Protein AF-A0A925AIC7-F1 (afdb_monomer_lite)

Sequence (79 aa):
MHPVKLPTLSSRFVLIVCSAALAHPSPAEESDLTLWYRQPAGRWIDALALGNGRLGAMVFGGTSAERIGLNEDTLWSGG

Foldseek 3Di:
DDDDDDDDDDDPDDDPDDPDPPPPVPPPPPPPPDDDDPAFAPDQVRFDWDDDVAKIWGWGPDPVDTDIDIDGPPDDPDD

Radius of gyration: 33.14 Å; chains: 1; bounding box: 35×70×89 Å

Secondary structure (DSSP, 8-state):
-------------------------------------SS--SSGGGSEEEE-SSEEEEE---SSS--EEEEETT--S--

pLDDT: mean 79.16, std 21.12, range [39.31, 98.31]

Structure (mmCIF, N/CA/C/O backbone):
data_AF-A0A925AIC7-F1
#
_entry.id   AF-A0A925AIC7-F1
#
loop_
_atom_site.group_PDB
_atom_site.id
_atom_site.type_symbol
_atom_site.label_atom_id
_atom_site.label_alt_id
_atom_site.label_comp_id
_atom_site.label_asym_id
_atom_site.label_entity_id
_atom_site.label_seq_id
_atom_site.pdbx_PDB_ins_code
_atom_site.Cartn_x
_atom_site.Cartn_y
_atom_site.Cartn_z
_atom_site.occupancy
_atom_site.B_iso_or_equiv
_atom_site.auth_seq_id
_atom_site.auth_comp_id
_atom_site.auth_asym_id
_atom_site.auth_atom_id
_atom_site.pdbx_PDB_model_num
ATOM 1 N N . MET A 1 1 ? -14.443 58.912 62.998 1.00 39.31 1 MET A N 1
ATOM 2 C CA . MET A 1 1 ? -13.344 59.178 63.950 1.00 39.31 1 MET A CA 1
ATOM 3 C C . MET A 1 1 ? -12.350 58.025 63.827 1.00 39.31 1 MET A C 1
ATOM 5 O O . MET A 1 1 ? -12.709 56.898 64.130 1.00 39.31 1 MET A O 1
ATOM 9 N N . HIS A 1 2 ? -11.195 58.301 63.217 1.00 43.53 2 HIS A N 1
ATOM 10 C CA . HIS A 1 2 ? -10.055 57.398 62.950 1.00 43.53 2 HIS A CA 1
ATOM 11 C C . HIS A 1 2 ? -9.433 56.819 64.241 1.00 43.53 2 HIS A C 1
ATOM 13 O O . HIS A 1 2 ? -9.667 57.434 65.282 1.00 43.53 2 HIS A O 1
ATOM 19 N N . PRO A 1 3 ? -8.637 55.713 64.221 1.00 46.16 3 PRO A N 1
ATOM 20 C CA . PRO A 1 3 ? -7.512 55.476 63.280 1.00 46.16 3 PRO A CA 1
ATOM 21 C C . PRO A 1 3 ? -7.327 54.002 62.812 1.00 46.16 3 PRO A C 1
ATOM 23 O O . PRO A 1 3 ? -7.769 53.065 63.457 1.00 46.16 3 PRO A O 1
ATOM 26 N N . VAL A 1 4 ? -6.869 53.709 61.589 1.00 56.72 4 VAL A N 1
ATOM 27 C CA . VAL A 1 4 ? -5.465 53.647 61.112 1.00 56.72 4 VAL A CA 1
ATOM 28 C C . VAL A 1 4 ? -4.475 53.035 62.114 1.00 56.72 4 VAL A C 1
ATOM 30 O O . VAL A 1 4 ? -4.141 53.666 63.111 1.00 56.72 4 VAL A O 1
ATOM 33 N N . LYS A 1 5 ? -3.922 51.863 61.762 1.00 43.09 5 LYS A N 1
ATOM 34 C CA . LYS A 1 5 ? -2.493 51.504 61.891 1.00 43.09 5 LYS A CA 1
ATOM 35 C C . LYS A 1 5 ? -2.222 50.179 61.158 1.00 43.09 5 LYS A C 1
ATOM 37 O O . LYS A 1 5 ? -2.496 49.107 61.683 1.00 43.09 5 LYS A O 1
ATOM 42 N N . LEU A 1 6 ? -1.675 50.269 59.942 1.00 48.25 6 LEU A N 1
ATOM 43 C CA . LEU A 1 6 ? -0.871 49.188 59.364 1.00 48.25 6 LEU A CA 1
ATOM 44 C C . LEU A 1 6 ? 0.497 49.189 60.060 1.00 48.25 6 LEU A C 1
ATOM 46 O O . LEU A 1 6 ? 1.082 50.263 60.217 1.00 48.25 6 LEU A O 1
ATOM 50 N N . PRO A 1 7 ? 1.055 48.013 60.369 1.00 50.62 7 PRO A N 1
ATOM 51 C CA . PRO A 1 7 ? 2.492 47.826 60.303 1.00 50.62 7 PRO A CA 1
ATOM 52 C C . PRO A 1 7 ? 2.866 46.916 59.126 1.00 50.62 7 PRO A C 1
ATOM 54 O O . PRO A 1 7 ? 2.546 45.734 59.057 1.00 50.62 7 PRO A O 1
ATOM 57 N N . THR A 1 8 ? 3.561 47.554 58.194 1.00 55.72 8 THR A N 1
ATOM 58 C CA . THR A 1 8 ? 4.630 47.041 57.335 1.00 55.72 8 THR A CA 1
ATOM 59 C C . THR A 1 8 ? 5.364 45.799 57.851 1.00 55.72 8 THR A C 1
ATOM 61 O O . THR A 1 8 ? 5.951 45.837 58.929 1.00 55.72 8 THR A O 1
ATOM 64 N N . LEU A 1 9 ? 5.483 44.782 56.993 1.00 50.12 9 LEU A N 1
ATOM 65 C CA . LEU A 1 9 ? 6.665 43.917 56.908 1.00 50.12 9 LEU A CA 1
ATOM 66 C C . LEU A 1 9 ? 6.697 43.321 55.489 1.00 50.12 9 LEU A C 1
ATOM 68 O O . LEU A 1 9 ? 5.954 42.411 55.153 1.00 50.12 9 LEU A O 1
ATOM 72 N N . SER A 1 10 ? 7.327 43.996 54.528 1.00 52.97 10 SER A N 1
ATOM 73 C CA . SER A 1 10 ? 8.726 43.734 54.172 1.00 52.97 10 SER A CA 1
ATOM 74 C C . SER A 1 10 ? 9.065 42.243 54.195 1.00 52.97 10 SER A C 1
ATOM 76 O O . SER A 1 10 ? 9.633 41.743 55.158 1.00 52.97 10 SER A O 1
ATOM 78 N N . SER A 1 11 ? 8.778 41.554 53.095 1.00 43.31 11 SER A N 1
ATOM 79 C CA . SER A 1 11 ? 9.602 40.421 52.678 1.00 43.31 11 SER A CA 1
ATOM 80 C C . SER A 1 11 ? 9.774 40.472 51.164 1.00 43.31 11 SER A C 1
ATOM 82 O O . SER A 1 11 ? 9.224 39.692 50.393 1.00 43.31 11 SER A O 1
ATOM 84 N N . ARG A 1 12 ? 10.511 41.499 50.726 1.00 55.62 12 ARG A N 1
ATOM 85 C CA . ARG A 1 12 ? 11.300 41.402 49.502 1.00 55.62 12 ARG A CA 1
ATOM 86 C C . ARG A 1 12 ? 12.506 40.552 49.870 1.00 55.62 12 ARG A C 1
ATOM 88 O O . ARG A 1 12 ? 13.333 41.049 50.620 1.00 55.62 12 ARG A O 1
ATOM 95 N N . PHE A 1 13 ? 12.543 39.311 49.401 1.00 50.28 13 PHE A N 1
ATOM 96 C CA . PHE A 1 13 ? 13.724 38.534 48.995 1.00 50.28 13 PHE A CA 1
ATOM 97 C C . PHE A 1 13 ? 13.354 37.045 49.019 1.00 50.28 13 PHE A C 1
ATOM 99 O O . PHE A 1 13 ? 13.541 36.352 50.011 1.00 50.28 13 PHE A O 1
ATOM 106 N N . VAL A 1 14 ? 12.865 36.536 47.890 1.00 54.22 14 VAL A N 1
ATOM 107 C CA . VAL A 1 14 ? 13.274 35.200 47.455 1.00 54.22 14 VAL A CA 1
ATOM 108 C C . VAL A 1 14 ? 13.933 35.401 46.102 1.00 54.22 14 VAL A C 1
ATOM 110 O O . VAL A 1 14 ? 13.363 36.010 45.198 1.00 54.22 14 VAL A O 1
ATOM 113 N N . LEU A 1 15 ? 15.198 34.994 46.063 1.00 51.50 15 LEU A N 1
ATOM 114 C CA . LEU A 1 15 ? 16.125 35.040 44.945 1.00 51.50 15 LEU A CA 1
ATOM 115 C C . LEU A 1 15 ? 15.445 34.692 43.614 1.00 51.50 15 LEU A C 1
ATOM 117 O O . LEU A 1 15 ? 14.982 33.571 43.418 1.00 51.50 15 LEU A O 1
ATOM 121 N N . ILE A 1 16 ? 15.516 35.617 42.658 1.00 60.12 16 ILE A N 1
ATOM 122 C CA . ILE A 1 16 ? 15.590 35.257 41.242 1.00 60.12 16 ILE A CA 1
ATOM 123 C C . ILE A 1 16 ? 17.000 34.700 41.032 1.00 60.12 16 ILE A C 1
ATOM 125 O O . ILE A 1 16 ? 17.942 35.456 40.815 1.00 60.12 16 ILE A O 1
ATOM 129 N N . VAL A 1 17 ? 17.154 33.382 41.158 1.00 55.84 17 VAL A N 1
ATOM 130 C CA . VAL A 1 17 ? 18.313 32.639 40.647 1.00 55.84 17 VAL A CA 1
ATOM 131 C C . VAL A 1 17 ? 17.815 31.316 40.081 1.00 55.84 17 VAL A C 1
ATOM 133 O O . VAL A 1 17 ? 17.556 30.367 40.811 1.00 55.84 17 VAL A O 1
ATOM 136 N N . CYS A 1 18 ? 17.685 31.276 38.762 1.00 40.78 18 CYS A N 1
ATOM 137 C CA . CYS A 1 18 ? 18.359 30.274 37.945 1.00 40.78 18 CYS A CA 1
ATOM 138 C C . CYS A 1 18 ? 18.411 30.826 36.521 1.00 40.78 18 CYS A C 1
ATOM 140 O O . CYS A 1 18 ? 17.448 30.783 35.758 1.00 40.78 18 CYS A O 1
ATOM 142 N N . SER A 1 19 ? 19.550 31.453 36.232 1.00 55.62 19 SER A N 1
ATOM 143 C CA . SER A 1 19 ? 20.000 31.803 34.895 1.00 55.62 19 SER A CA 1
ATOM 144 C C . SER A 1 19 ? 19.946 30.587 33.981 1.00 55.62 19 SER A C 1
ATOM 146 O O . SER A 1 19 ? 20.238 29.475 34.412 1.00 55.62 19 SER A O 1
ATOM 148 N N . ALA A 1 20 ? 19.619 30.853 32.718 1.00 52.91 20 ALA A N 1
ATOM 149 C CA . ALA A 1 20 ? 19.402 29.869 31.672 1.00 52.91 20 ALA A CA 1
ATOM 150 C C . ALA A 1 20 ? 18.317 28.862 32.067 1.00 52.91 20 ALA A C 1
ATOM 152 O O . ALA A 1 20 ? 18.594 27.748 32.509 1.00 52.91 20 ALA A O 1
ATOM 153 N N . ALA A 1 21 ? 17.058 29.225 31.787 1.00 50.25 21 ALA A N 1
ATOM 154 C CA . ALA A 1 21 ? 16.163 28.220 31.240 1.00 50.25 21 ALA A CA 1
ATOM 155 C C . ALA A 1 21 ? 16.971 27.555 30.129 1.00 50.25 21 ALA A C 1
ATOM 157 O O . ALA A 1 21 ? 17.255 28.189 29.110 1.00 50.25 21 ALA A O 1
ATOM 158 N N . LEU A 1 22 ? 17.467 26.347 30.415 1.00 56.41 22 LEU A N 1
ATOM 159 C CA . LEU A 1 22 ? 17.992 25.441 29.420 1.00 56.41 22 LEU A CA 1
ATOM 160 C C . LEU A 1 22 ? 17.025 25.590 28.266 1.00 56.41 22 LEU A C 1
ATOM 162 O O . LEU A 1 22 ? 15.825 25.346 28.445 1.00 56.41 22 LEU A O 1
ATOM 166 N N . ALA A 1 23 ? 17.527 26.125 27.155 1.00 58.66 23 ALA A N 1
ATOM 167 C CA . ALA A 1 23 ? 16.841 26.045 25.894 1.00 58.66 23 ALA A CA 1
ATOM 168 C C . ALA A 1 23 ? 16.669 24.546 25.687 1.00 58.66 23 ALA A C 1
ATOM 170 O O . ALA A 1 23 ? 17.561 23.871 25.182 1.00 58.66 23 ALA A O 1
ATOM 171 N N . HIS A 1 24 ? 15.567 24.007 26.209 1.00 55.47 24 HIS A N 1
ATOM 172 C CA . HIS A 1 24 ? 15.063 22.741 25.769 1.00 55.47 24 HIS A CA 1
ATOM 173 C C . HIS A 1 24 ? 14.900 23.005 24.285 1.00 55.47 24 HIS A C 1
ATOM 175 O O . HIS A 1 24 ? 14.157 23.935 23.937 1.00 55.47 24 HIS A O 1
ATOM 181 N N . PRO A 1 25 ? 15.632 22.303 23.402 1.00 60.16 25 PRO A N 1
ATOM 182 C CA . PRO A 1 25 ? 15.117 22.204 22.060 1.00 60.16 25 PRO A CA 1
ATOM 183 C C . PRO A 1 25 ? 13.675 21.749 22.269 1.00 60.16 25 PRO A C 1
ATOM 185 O O . PRO A 1 25 ? 13.439 20.682 22.841 1.00 60.16 25 PRO A O 1
ATOM 188 N N . SER A 1 26 ? 12.711 22.614 21.930 1.00 56.66 26 SER A N 1
ATOM 189 C CA . SER A 1 26 ? 11.368 22.130 21.653 1.00 56.66 26 SER A CA 1
ATOM 190 C C . SER A 1 26 ? 11.619 20.930 20.756 1.00 56.66 26 SER A C 1
ATOM 192 O O . SER A 1 26 ? 12.366 21.116 19.782 1.00 56.66 26 SER A O 1
ATOM 194 N N . PRO A 1 27 ? 11.122 19.718 21.074 1.00 66.44 27 PRO A N 1
ATOM 195 C CA . PRO A 1 27 ? 11.084 18.697 20.046 1.00 66.44 27 PRO A CA 1
ATOM 196 C C . PRO A 1 27 ? 10.491 19.424 18.847 1.00 66.44 27 PRO A C 1
ATOM 198 O O . PRO A 1 27 ? 9.472 20.114 18.989 1.00 66.44 27 PRO A O 1
ATOM 201 N N . ALA A 1 28 ? 11.253 19.477 17.751 1.00 63.12 28 ALA A N 1
ATOM 202 C CA . ALA A 1 28 ? 10.731 20.017 16.512 1.00 63.12 28 ALA A CA 1
ATOM 203 C C . ALA A 1 28 ? 9.366 19.352 16.375 1.00 63.12 28 ALA A C 1
ATOM 205 O O . ALA A 1 28 ? 9.326 18.135 16.533 1.00 63.12 28 ALA A O 1
ATOM 206 N N . GLU A 1 29 ? 8.289 20.140 16.274 1.00 63.16 29 GLU A N 1
ATOM 207 C CA . GLU A 1 29 ? 6.932 19.630 16.071 1.00 63.16 29 GLU A CA 1
ATOM 208 C C . GLU A 1 29 ? 7.041 18.622 14.933 1.00 63.16 29 GLU A C 1
ATOM 210 O O . GLU A 1 29 ? 7.215 18.995 13.770 1.00 63.16 29 GLU A O 1
ATOM 215 N N . GLU A 1 30 ? 7.136 17.348 15.306 1.00 66.69 30 GLU A N 1
ATOM 216 C CA . GLU A 1 30 ? 7.453 16.274 14.394 1.00 66.69 30 GLU A CA 1
ATOM 217 C C . GLU A 1 30 ? 6.144 16.112 13.658 1.00 66.69 30 GLU A C 1
ATOM 219 O O . GLU A 1 30 ? 5.172 15.593 14.205 1.00 66.69 30 GLU A O 1
ATOM 224 N N . SER A 1 31 ? 6.055 16.752 12.492 1.00 73.56 31 SER A N 1
ATOM 225 C CA . SER A 1 31 ? 4.840 16.746 11.703 1.00 73.56 31 SER A CA 1
ATOM 226 C C . SER A 1 31 ? 4.529 15.287 11.416 1.00 73.56 31 SER A C 1
ATOM 228 O O . SER A 1 31 ? 5.231 14.656 10.62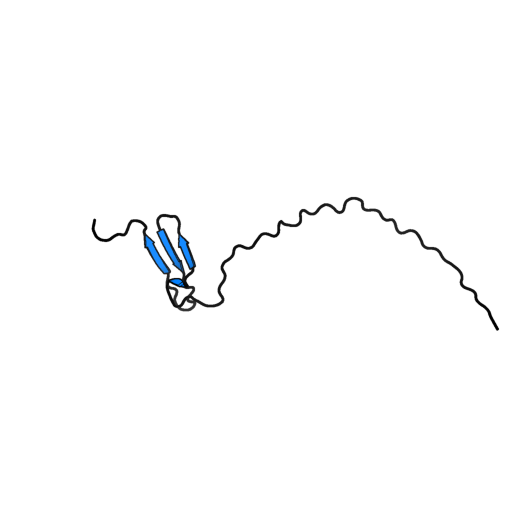2 1.00 73.56 31 SER A O 1
ATOM 230 N N . ASP A 1 32 ? 3.530 14.752 12.110 1.00 85.12 32 ASP A N 1
ATOM 231 C CA . ASP A 1 32 ? 3.121 13.367 11.978 1.00 85.12 32 ASP A CA 1
ATOM 232 C C . ASP A 1 32 ? 2.458 13.216 10.608 1.00 85.12 32 ASP A C 1
ATOM 234 O O . ASP A 1 32 ? 1.262 13.454 10.425 1.00 85.12 32 ASP A O 1
ATOM 238 N N . LEU A 1 33 ? 3.277 12.920 9.596 1.00 91.31 33 LEU A N 1
ATOM 239 C CA . LEU A 1 33 ? 2.847 12.674 8.223 1.00 91.31 33 LEU A CA 1
ATOM 240 C C . LEU A 1 33 ? 2.262 11.263 8.126 1.00 91.31 33 LEU A C 1
ATOM 242 O O . LEU A 1 33 ? 2.755 10.407 7.392 1.00 91.31 33 LEU A O 1
ATOM 246 N N . THR A 1 34 ? 1.193 11.036 8.882 1.00 93.19 34 THR A N 1
ATOM 247 C CA . THR A 1 34 ? 0.487 9.763 8.954 1.00 93.19 34 THR A CA 1
ATOM 248 C C . THR A 1 34 ? -0.875 9.875 8.284 1.00 93.19 34 THR A C 1
ATOM 250 O O . THR A 1 34 ? -1.691 10.745 8.592 1.00 93.19 34 THR A O 1
ATOM 253 N N . LEU A 1 35 ? -1.150 8.942 7.373 1.00 93.75 35 LEU A N 1
ATOM 254 C CA . LEU A 1 35 ? -2.486 8.725 6.832 1.00 93.75 35 LEU A CA 1
ATOM 255 C C . LEU A 1 35 ? -3.199 7.675 7.688 1.00 93.75 35 LEU A C 1
ATOM 257 O O . LEU A 1 35 ? -2.815 6.506 7.693 1.00 93.75 35 LEU A O 1
ATOM 261 N N . TRP A 1 36 ? -4.241 8.091 8.409 1.00 94.69 36 TRP A N 1
ATOM 262 C CA . TRP A 1 36 ? -5.041 7.218 9.270 1.00 94.69 36 TRP A CA 1
ATOM 263 C C . TRP A 1 36 ? -6.527 7.293 8.921 1.00 94.69 36 TRP A C 1
ATOM 265 O O . TRP A 1 36 ? -7.082 8.375 8.719 1.00 94.69 36 TRP A O 1
ATOM 275 N N . TYR A 1 37 ? -7.196 6.139 8.922 1.00 95.81 37 TYR A N 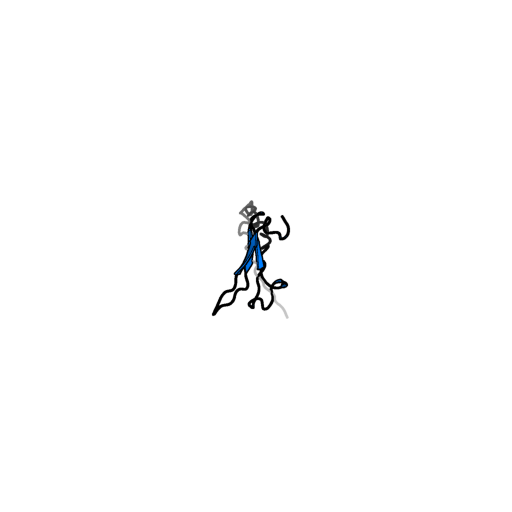1
ATOM 276 C CA . TYR A 1 37 ? -8.606 6.016 8.561 1.00 95.81 37 TYR A CA 1
ATOM 277 C C . TYR A 1 37 ? -9.371 5.214 9.612 1.00 95.81 37 TYR A C 1
ATOM 279 O O . TYR A 1 37 ? -8.867 4.255 10.187 1.00 95.81 37 TYR A O 1
ATOM 287 N N . ARG A 1 38 ? -10.622 5.613 9.868 1.00 97.06 38 ARG A N 1
ATOM 288 C CA . ARG A 1 38 ? -11.487 4.981 10.884 1.00 97.06 38 ARG A CA 1
ATOM 289 C C . ARG A 1 38 ? -12.271 3.772 10.369 1.00 97.06 38 ARG A C 1
ATOM 291 O O . ARG A 1 38 ? -13.003 3.161 11.140 1.00 97.06 38 ARG A O 1
ATOM 298 N N . GLN A 1 39 ? -12.172 3.469 9.078 1.00 96.62 39 GLN A N 1
ATOM 299 C CA . GLN A 1 39 ? -12.932 2.407 8.429 1.00 96.62 39 GLN A CA 1
ATOM 300 C C . GLN 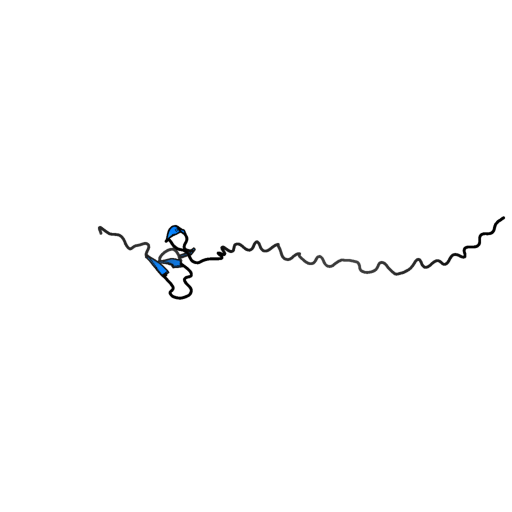A 1 39 ? -12.108 1.753 7.314 1.00 96.62 39 GLN A C 1
ATOM 302 O O . GLN A 1 39 ? -11.278 2.440 6.712 1.00 96.62 39 GLN A O 1
ATOM 307 N N . PRO A 1 40 ? -12.345 0.462 7.028 1.00 97.50 40 PRO A N 1
ATOM 308 C CA . PRO A 1 40 ? -11.714 -0.224 5.910 1.00 97.50 40 PRO A CA 1
ATOM 309 C C . PRO A 1 40 ? -12.132 0.379 4.566 1.00 97.50 40 PRO A C 1
ATOM 311 O O . PRO A 1 40 ? -13.227 0.927 4.414 1.00 97.50 40 PRO A O 1
ATOM 314 N N . ALA A 1 41 ? -11.275 0.218 3.565 1.00 97.31 41 ALA A N 1
ATOM 315 C CA . ALA A 1 41 ? -11.559 0.617 2.198 1.00 97.31 41 ALA A CA 1
ATOM 316 C C . ALA A 1 41 ? -12.604 -0.312 1.556 1.00 97.31 41 ALA A C 1
ATOM 318 O O . ALA A 1 41 ? -12.484 -1.537 1.590 1.00 97.31 41 ALA A O 1
ATOM 319 N N . GLY A 1 42 ? -13.617 0.268 0.906 1.00 96.25 42 GLY A N 1
ATOM 320 C CA . GLY A 1 42 ? -14.585 -0.490 0.102 1.00 96.25 42 GLY A CA 1
ATOM 321 C C . GLY A 1 42 ? -14.117 -0.719 -1.339 1.00 96.25 42 GLY A C 1
ATOM 322 O O . GLY A 1 42 ? -14.422 -1.746 -1.952 1.00 96.25 42 GLY A O 1
ATOM 323 N N . ARG A 1 43 ? -13.345 0.226 -1.888 1.00 96.88 43 ARG A N 1
ATOM 324 C CA . ARG A 1 43 ? -12.880 0.238 -3.282 1.00 96.88 43 ARG A CA 1
ATOM 325 C C . ARG A 1 43 ? -11.367 0.392 -3.339 1.00 96.88 43 ARG A C 1
ATOM 327 O O . ARG A 1 43 ? -10.749 0.875 -2.400 1.00 96.88 43 ARG A O 1
ATOM 334 N N . TRP A 1 44 ? -10.786 0.020 -4.476 1.00 95.88 44 TRP A N 1
ATOM 335 C CA . TRP A 1 44 ? -9.342 0.099 -4.711 1.00 95.88 44 TRP A CA 1
ATOM 336 C C . TRP A 1 44 ? -8.761 1.495 -4.478 1.00 95.88 44 TRP A C 1
ATOM 338 O O . TRP A 1 44 ? -7.725 1.631 -3.844 1.00 95.88 44 TRP A O 1
ATOM 348 N N . ILE A 1 45 ? -9.450 2.536 -4.947 1.00 96.19 45 ILE A N 1
ATOM 349 C CA . ILE A 1 45 ? -8.982 3.924 -4.829 1.00 96.19 45 ILE A CA 1
ATOM 350 C C . ILE A 1 45 ? -9.010 4.474 -3.398 1.00 96.19 45 ILE A C 1
ATOM 352 O O . ILE A 1 45 ? -8.416 5.514 -3.146 1.00 96.19 45 ILE A O 1
ATOM 356 N N . ASP A 1 46 ? -9.696 3.788 -2.481 1.00 96.75 46 ASP A N 1
ATOM 357 C CA . ASP A 1 46 ? -9.781 4.176 -1.071 1.00 96.75 46 ASP A CA 1
ATOM 358 C C . ASP A 1 46 ? -8.738 3.422 -0.214 1.00 96.75 46 ASP A C 1
ATOM 360 O O . ASP A 1 46 ? -8.595 3.707 0.972 1.00 96.75 46 ASP A O 1
ATOM 364 N N . ALA A 1 47 ? -8.042 2.433 -0.792 1.00 97.62 47 ALA A N 1
ATOM 365 C CA . ALA A 1 47 ? -7.056 1.603 -0.106 1.00 97.62 47 ALA A CA 1
ATOM 366 C C . ALA A 1 47 ? -5.695 2.310 0.006 1.00 97.62 47 ALA A C 1
ATOM 368 O O . ALA A 1 47 ? -5.323 3.120 -0.846 1.00 97.62 47 ALA A O 1
ATOM 369 N N . LEU A 1 48 ? -4.930 1.983 1.051 1.00 97.94 48 LEU A N 1
ATOM 370 C CA . LEU A 1 48 ? -3.623 2.596 1.284 1.00 97.94 48 LEU A CA 1
ATOM 371 C C . LEU A 1 48 ? -2.572 1.983 0.352 1.00 97.94 48 LEU A C 1
ATOM 373 O O . LEU A 1 48 ? -2.359 0.769 0.367 1.00 97.94 48 LEU A O 1
ATOM 377 N N . ALA A 1 49 ? -1.913 2.832 -0.436 1.00 97.06 49 ALA A N 1
ATOM 378 C CA . ALA A 1 49 ? -0.878 2.421 -1.375 1.00 97.06 49 ALA A CA 1
ATOM 379 C C . ALA A 1 49 ? 0.490 2.296 -0.693 1.00 97.06 49 ALA A C 1
ATOM 381 O O . ALA A 1 49 ? 0.962 3.228 -0.042 1.00 97.06 49 ALA A O 1
ATOM 382 N N . LEU A 1 50 ? 1.148 1.160 -0.907 1.00 97.81 50 LEU A N 1
ATOM 383 C CA . LEU A 1 50 ? 2.523 0.876 -0.506 1.00 97.81 50 LEU A CA 1
ATOM 384 C C . LEU A 1 50 ? 3.311 0.404 -1.732 1.00 97.81 50 LEU A C 1
ATOM 386 O O . LEU A 1 50 ? 2.759 -0.255 -2.611 1.00 97.81 50 LEU A O 1
ATOM 390 N N . GLY A 1 51 ? 4.609 0.691 -1.796 1.00 97.44 51 GLY A N 1
ATOM 391 C CA . GLY A 1 51 ? 5.441 0.191 -2.887 1.00 97.44 51 GLY A CA 1
ATOM 392 C C . GLY A 1 51 ? 6.924 0.482 -2.715 1.00 97.44 51 GLY A C 1
ATOM 393 O O . GLY A 1 51 ? 7.313 1.362 -1.952 1.00 97.44 51 GLY A O 1
ATOM 394 N N . ASN A 1 52 ? 7.750 -0.274 -3.438 1.00 97.94 52 ASN A N 1
ATOM 395 C CA . ASN A 1 52 ? 9.213 -0.131 -3.442 1.00 97.94 52 ASN A CA 1
ATOM 396 C C . ASN A 1 52 ? 9.776 0.259 -4.821 1.00 97.94 52 ASN A C 1
ATOM 398 O O . ASN A 1 52 ? 10.957 0.057 -5.090 1.00 97.94 52 ASN A O 1
ATOM 402 N N . GLY A 1 53 ? 8.918 0.759 -5.710 1.00 96.25 53 GLY A N 1
ATOM 403 C CA . GLY A 1 53 ? 9.253 1.090 -7.096 1.00 96.25 53 GLY A CA 1
ATOM 404 C C . GLY A 1 53 ? 9.040 -0.056 -8.088 1.00 96.25 53 GLY A C 1
ATOM 405 O O . GLY A 1 53 ? 8.681 0.229 -9.222 1.00 96.25 53 GLY A O 1
ATOM 406 N N . ARG A 1 54 ? 9.174 -1.324 -7.666 1.00 97.25 54 ARG A N 1
ATOM 407 C CA . ARG A 1 54 ? 8.937 -2.508 -8.521 1.00 97.25 54 ARG A CA 1
ATOM 408 C C . ARG A 1 54 ? 7.612 -3.200 -8.212 1.00 97.25 54 ARG A C 1
ATOM 410 O O . ARG A 1 54 ? 6.827 -3.503 -9.101 1.00 97.25 54 ARG A O 1
ATOM 417 N N . LEU A 1 55 ? 7.372 -3.463 -6.930 1.00 98.00 55 LEU A N 1
ATOM 418 C CA . LEU A 1 55 ? 6.131 -4.047 -6.434 1.00 98.00 55 LEU A CA 1
ATOM 419 C C . LEU A 1 55 ? 5.286 -2.971 -5.758 1.00 98.00 55 LEU A C 1
ATOM 421 O O . LEU A 1 55 ? 5.810 -2.118 -5.034 1.00 98.00 55 LEU A O 1
ATOM 425 N N . GLY A 1 56 ? 3.977 -3.056 -5.976 1.00 97.81 56 GLY A N 1
ATOM 426 C CA . GLY A 1 56 ? 2.965 -2.249 -5.309 1.00 97.81 56 GLY A CA 1
ATOM 427 C C . GLY A 1 56 ? 1.976 -3.121 -4.543 1.00 97.81 56 GLY A C 1
ATOM 428 O O . GLY A 1 56 ? 1.678 -4.244 -4.955 1.00 97.81 56 GLY A O 1
ATOM 429 N N . ALA A 1 57 ? 1.457 -2.591 -3.440 1.00 98.00 57 ALA A N 1
ATOM 430 C CA . ALA A 1 57 ? 0.395 -3.197 -2.658 1.00 98.00 57 ALA A CA 1
ATOM 431 C C . ALA A 1 57 ? -0.671 -2.161 -2.280 1.00 98.00 57 ALA A C 1
ATOM 433 O O . ALA A 1 57 ? -0.342 -1.051 -1.868 1.00 98.00 57 ALA A O 1
ATOM 434 N N . MET A 1 58 ? -1.942 -2.541 -2.378 1.00 98.31 58 MET A N 1
ATOM 435 C CA 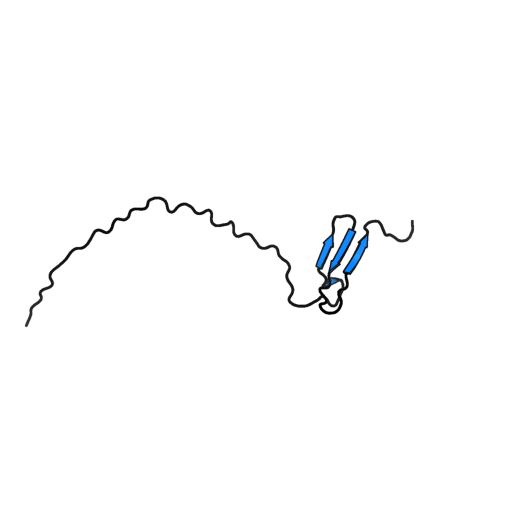. MET A 1 58 ? -3.077 -1.750 -1.898 1.00 98.31 58 MET A CA 1
ATOM 436 C C . MET A 1 58 ? -3.709 -2.451 -0.700 1.00 98.31 58 MET A C 1
ATOM 438 O O . MET A 1 58 ? -4.227 -3.561 -0.845 1.00 98.31 58 MET A O 1
ATOM 442 N N . VAL A 1 59 ? -3.667 -1.814 0.470 1.00 98.06 59 VAL A N 1
ATOM 443 C CA . VAL A 1 59 ? -4.142 -2.375 1.746 1.00 98.06 59 VAL A CA 1
ATOM 444 C C . VAL A 1 59 ? -5.553 -1.880 2.050 1.00 98.06 59 VAL A C 1
ATOM 446 O O . VAL A 1 59 ? -5.787 -0.671 2.100 1.00 98.06 59 VAL A O 1
ATOM 449 N N . PHE A 1 60 ? -6.494 -2.804 2.265 1.00 98.12 60 PHE A N 1
ATOM 450 C CA . PHE A 1 60 ? -7.907 -2.470 2.457 1.00 98.12 60 PHE A CA 1
ATOM 451 C C . PHE A 1 60 ? -8.309 -2.362 3.936 1.00 98.12 60 PHE A C 1
ATOM 453 O O . PHE A 1 60 ? -9.234 -1.613 4.248 1.00 98.12 60 PHE A O 1
ATOM 460 N N . GLY A 1 61 ? -7.624 -3.053 4.849 1.00 97.56 61 GLY A N 1
ATOM 461 C CA . GLY A 1 61 ? -7.832 -2.933 6.300 1.00 97.56 61 GLY A CA 1
ATOM 462 C C . GLY A 1 61 ? -9.064 -3.678 6.832 1.00 97.56 61 GLY A C 1
ATOM 463 O O . GLY A 1 61 ? -9.642 -3.280 7.845 1.00 97.56 61 GLY A O 1
ATOM 464 N N . GLY A 1 62 ? -9.507 -4.726 6.135 1.00 96.38 62 GLY A N 1
ATOM 465 C CA . GLY A 1 62 ? -10.659 -5.542 6.512 1.00 96.38 62 GLY A CA 1
ATOM 466 C C . GLY A 1 62 ? -10.372 -6.402 7.746 1.00 96.38 62 GLY A C 1
ATOM 467 O O . GLY A 1 62 ? -9.482 -7.244 7.740 1.00 96.38 62 GLY A O 1
ATOM 468 N N . THR A 1 63 ? -11.164 -6.241 8.808 1.00 94.69 63 THR A N 1
ATOM 469 C CA . THR A 1 63 ? -10.897 -6.890 10.108 1.00 94.69 63 THR A CA 1
ATOM 470 C C . THR A 1 63 ? -11.200 -8.389 10.141 1.00 94.69 63 THR A C 1
ATOM 472 O O . THR A 1 63 ? -10.501 -9.136 10.817 1.00 94.69 63 THR A O 1
ATOM 475 N N . SER A 1 64 ? -12.249 -8.844 9.447 1.00 96.12 64 SER A N 1
ATOM 476 C CA . SER A 1 64 ? -12.621 -10.272 9.387 1.00 96.12 64 SER A CA 1
ATOM 477 C C . SER A 1 64 ? -11.892 -11.023 8.275 1.00 96.12 64 SER A C 1
ATOM 479 O O . SER A 1 64 ? -11.553 -12.192 8.429 1.00 96.12 64 SER A O 1
ATOM 481 N N . ALA A 1 65 ? -11.670 -10.348 7.149 1.00 95.69 65 ALA A N 1
ATOM 482 C CA . ALA A 1 65 ? -10.921 -10.853 6.014 1.00 95.69 65 ALA A CA 1
ATOM 483 C C . ALA A 1 65 ? -10.217 -9.673 5.345 1.00 95.69 65 ALA A C 1
ATOM 485 O O . ALA A 1 65 ? -10.868 -8.716 4.918 1.00 95.69 65 ALA A O 1
ATOM 486 N N . GLU A 1 66 ? -8.894 -9.753 5.264 1.00 97.00 66 GLU A N 1
ATOM 487 C CA . GLU A 1 66 ? -8.083 -8.741 4.600 1.00 97.00 66 GLU A CA 1
ATOM 488 C C . GLU A 1 66 ? -8.027 -9.016 3.095 1.00 97.00 66 GLU A C 1
ATOM 490 O O . GLU A 1 66 ? -7.992 -10.167 2.650 1.00 97.00 66 GLU A O 1
ATOM 495 N N . ARG A 1 67 ? -7.970 -7.945 2.301 1.00 97.62 67 ARG A N 1
ATOM 496 C CA . ARG A 1 67 ? -7.668 -8.018 0.874 1.00 97.62 67 ARG A CA 1
ATOM 497 C C . ARG A 1 67 ? -6.454 -7.148 0.611 1.00 97.62 67 ARG A C 1
ATOM 499 O O . ARG A 1 67 ? -6.512 -5.955 0.854 1.00 97.62 67 ARG A O 1
ATOM 506 N N . ILE A 1 68 ? -5.412 -7.722 0.021 1.00 97.81 68 ILE A N 1
ATOM 507 C CA . ILE A 1 68 ? -4.261 -6.958 -0.463 1.00 97.81 68 ILE A CA 1
ATOM 508 C C . ILE A 1 6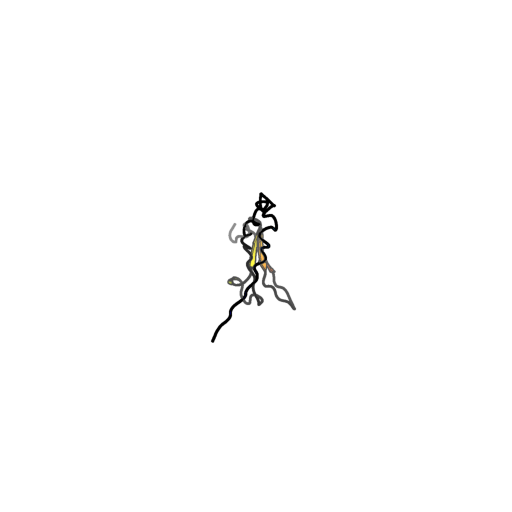8 ? -4.257 -7.031 -1.984 1.00 97.81 68 ILE A C 1
ATOM 510 O O . ILE A 1 68 ? -4.176 -8.111 -2.566 1.00 97.81 68 ILE A O 1
ATOM 514 N N . GLY A 1 69 ? -4.384 -5.877 -2.629 1.00 97.62 69 GLY A N 1
ATOM 515 C CA . GLY A 1 69 ? -4.172 -5.750 -4.066 1.00 97.62 69 GLY A CA 1
ATOM 516 C C . GLY A 1 69 ? -2.685 -5.734 -4.384 1.00 97.62 69 GLY A C 1
ATOM 517 O O . GLY A 1 69 ? -1.958 -5.064 -3.665 1.00 97.62 69 GLY A O 1
ATOM 518 N N . LEU A 1 70 ? -2.229 -6.431 -5.426 1.00 97.81 70 LEU A N 1
ATOM 519 C CA . LEU A 1 70 ? -0.810 -6.497 -5.791 1.00 97.81 70 LEU A CA 1
ATOM 520 C C . LEU A 1 70 ? -0.585 -6.037 -7.230 1.00 97.81 70 LEU A C 1
ATOM 522 O O . LEU A 1 70 ? -1.347 -6.405 -8.124 1.00 97.81 70 LEU A O 1
ATOM 526 N N . ASN A 1 71 ? 0.503 -5.298 -7.436 1.00 96.88 71 ASN A N 1
ATOM 527 C CA . ASN A 1 71 ? 0.975 -4.857 -8.743 1.00 96.88 71 ASN A CA 1
ATOM 528 C C . ASN A 1 71 ? 2.473 -5.147 -8.899 1.00 96.88 71 ASN A C 1
ATOM 530 O O . ASN A 1 71 ? 3.237 -5.042 -7.938 1.00 96.88 71 ASN A O 1
ATOM 534 N N . GLU A 1 72 ? 2.885 -5.436 -10.130 1.00 97.50 72 GLU A N 1
ATOM 535 C CA . GLU A 1 72 ? 4.282 -5.466 -10.560 1.00 97.50 72 GLU A CA 1
ATOM 536 C C . GLU A 1 72 ? 4.450 -4.496 -11.733 1.00 97.50 72 GLU A C 1
ATOM 538 O O . GLU A 1 72 ? 3.643 -4.489 -12.661 1.00 97.50 72 GLU A O 1
ATOM 543 N N . ASP A 1 73 ? 5.488 -3.666 -11.675 1.00 96.25 73 ASP A N 1
ATOM 544 C CA . ASP A 1 73 ? 5.798 -2.609 -12.644 1.00 96.25 73 ASP A CA 1
ATOM 545 C C . ASP A 1 73 ? 5.975 -3.093 -14.091 1.00 96.25 73 ASP A C 1
ATOM 547 O O . ASP A 1 73 ? 5.734 -2.341 -15.034 1.00 96.25 73 ASP A O 1
ATOM 551 N N . THR A 1 74 ? 6.386 -4.344 -14.265 1.00 95.75 74 THR A N 1
ATOM 552 C CA . THR A 1 74 ? 6.710 -4.970 -15.550 1.00 95.75 74 THR A C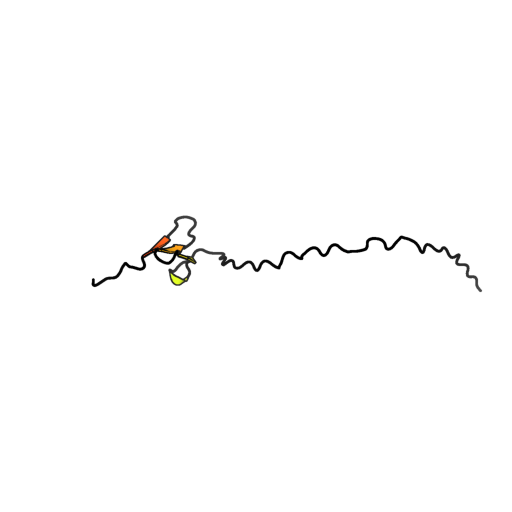A 1
ATOM 553 C C . THR A 1 74 ? 5.624 -5.918 -16.053 1.00 95.75 74 THR A C 1
ATOM 555 O O . THR A 1 74 ? 5.739 -6.439 -17.164 1.00 95.75 74 THR A O 1
ATOM 558 N N . LEU A 1 75 ? 4.536 -6.105 -15.300 1.00 94.75 75 LEU A N 1
ATOM 559 C CA . LEU A 1 75 ? 3.428 -6.956 -15.719 1.00 94.75 75 LEU A CA 1
ATOM 560 C C . LEU A 1 75 ? 2.517 -6.213 -16.703 1.00 94.75 75 LEU A C 1
ATOM 562 O O . LEU A 1 75 ? 1.535 -5.574 -16.324 1.00 94.75 75 LEU A O 1
ATOM 566 N N . TRP A 1 76 ? 2.836 -6.344 -17.987 1.00 94.00 76 TRP A N 1
ATOM 567 C CA . TRP A 1 76 ? 2.072 -5.771 -19.092 1.00 94.00 76 TRP A CA 1
ATOM 568 C C . TRP A 1 76 ? 1.596 -6.855 -20.055 1.00 94.00 76 TRP A C 1
ATOM 570 O O . TRP A 1 76 ? 2.220 -7.904 -20.214 1.00 94.00 76 TRP A O 1
ATOM 580 N N . SER A 1 77 ? 0.476 -6.594 -20.725 1.00 93.31 77 SER A N 1
ATOM 581 C CA . SER A 1 77 ? -0.031 -7.439 -21.806 1.00 93.31 77 SER A CA 1
ATOM 582 C C . SER A 1 77 ? 0.463 -6.933 -23.164 1.00 93.31 77 SER A C 1
ATOM 584 O O . SER A 1 77 ? 0.344 -5.739 -23.429 1.00 93.31 77 SER A O 1
ATOM 586 N N . GLY A 1 78 ? 0.912 -7.840 -24.039 1.00 81.50 78 GLY A N 1
ATOM 587 C CA . GLY A 1 78 ? 1.355 -7.517 -25.406 1.00 81.50 78 GLY A CA 1
ATOM 588 C C . GLY A 1 78 ? 2.867 -7.319 -25.531 1.00 81.50 78 GLY A C 1
ATOM 589 O O . GLY A 1 78 ? 3.302 -6.202 -25.778 1.00 81.50 78 GLY A O 1
ATOM 590 N N . GLY A 1 79 ? 3.624 -8.403 -25.320 1.00 66.00 79 GLY A N 1
ATOM 591 C CA . GLY A 1 79 ? 5.094 -8.415 -25.295 1.00 66.00 79 GLY A CA 1
ATOM 592 C C . GLY A 1 79 ? 5.795 -7.952 -26.566 1.00 66.00 79 GLY A C 1
ATOM 593 O O . GLY A 1 79 ? 5.154 -7.926 -27.640 1.00 66.00 79 GLY A O 1
#